Protein AF-A0A0P1ADD7-F1 (afdb_monomer)

Mean predicted aligned error: 5.48 Å

Radius of gyration: 17.66 Å; Cα contacts (8 Å, |Δi|>4): 69; chains: 1; bounding box: 42×32×44 Å

InterPro domains:
  IPR036397 Ribonuclease H superfamily [G3DSA:3.30.420.10] (1-64)

pLDDT: mean 88.96, std 5.06, range [64.81, 95.94]

Sequence (103 aa):
MNVLDLGLFRSIQSLQHQIPIYTIDGLVSATKQAFWSIDPDILNNIFLTWQDCIIEVMKGNGDNNYKIPLMGKASMQKKVQLPVTLICPHEVIEQAKAFISTQ

Secondary structure (DSSP, 8-state):
--HIIIIIHHHHHHHHTTS---SHHHHHHHHHHHHHT--HHHHHHHHHHHHHHHHHHHHTTT----PPP---HHHHHHTT---SSPPPPHHHHHHHHHHHHT-

Foldseek 3Di:
DDLCVQQVVVQLVVQLVVDDDDDPVSSVVSSVVSNVPDDVLSVLVSQAQVQQQVLVCLVVLNDNPDDRDDPVQVVCVVVVNRDSDDDRDPVSVVSNVVSVVVD

Structure (mmCIF, N/CA/C/O backbone):
data_AF-A0A0P1ADD7-F1
#
_entry.id   AF-A0A0P1ADD7-F1
#
loop_
_atom_site.group_PDB
_atom_site.id
_atom_site.type_symbol
_atom_site.label_atom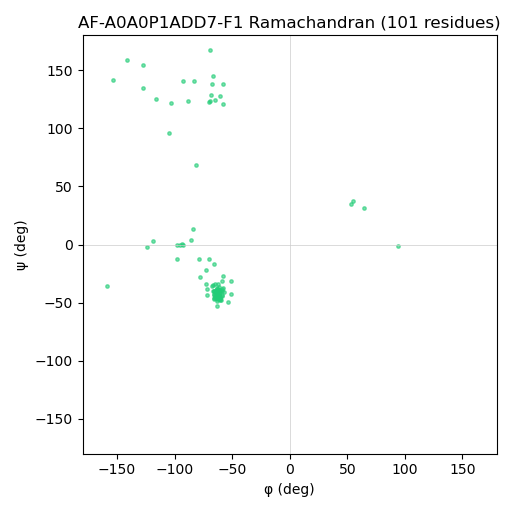_id
_atom_site.label_alt_id
_atom_site.label_comp_id
_atom_site.label_asym_id
_atom_site.label_entity_id
_atom_site.label_seq_id
_atom_site.pdbx_PDB_ins_code
_atom_site.Cartn_x
_atom_site.Cartn_y
_atom_site.Cartn_z
_atom_site.occupancy
_atom_site.B_iso_or_equiv
_atom_site.auth_seq_id
_atom_site.auth_comp_id
_atom_site.auth_asym_id
_atom_site.auth_atom_id
_atom_site.pdbx_PDB_model_num
ATOM 1 N N . MET A 1 1 ? -8.516 10.474 1.183 1.00 70.62 1 MET A N 1
ATOM 2 C CA . MET A 1 1 ? -7.437 9.491 0.939 1.00 70.62 1 MET A CA 1
ATOM 3 C C . MET A 1 1 ? -7.761 8.667 -0.305 1.00 70.62 1 MET A C 1
ATOM 5 O O . MET A 1 1 ? -8.849 8.112 -0.366 1.00 70.62 1 MET A O 1
ATOM 9 N N . ASN A 1 2 ? -6.848 8.580 -1.277 1.00 76.94 2 ASN A N 1
ATOM 10 C CA . ASN A 1 2 ? -7.028 7.821 -2.521 1.00 76.94 2 ASN A CA 1
ATOM 11 C C . ASN A 1 2 ? -6.008 6.669 -2.588 1.00 76.94 2 ASN A C 1
ATOM 13 O O . ASN A 1 2 ? -4.806 6.906 -2.473 1.00 76.94 2 ASN A O 1
ATOM 17 N N . VAL A 1 3 ? -6.479 5.430 -2.767 1.00 74.06 3 VAL A N 1
ATOM 18 C CA . VAL A 1 3 ? -5.630 4.226 -2.873 1.00 74.06 3 VAL A CA 1
ATOM 19 C C . VAL A 1 3 ? -4.637 4.311 -4.039 1.00 74.06 3 VAL A C 1
ATOM 21 O O . VAL A 1 3 ? -3.515 3.811 -3.941 1.00 74.06 3 VAL A O 1
ATOM 24 N N . LEU A 1 4 ? -5.025 5.003 -5.115 1.00 78.25 4 LEU A N 1
ATOM 25 C CA . LEU A 1 4 ? -4.201 5.176 -6.308 1.00 78.25 4 LEU A CA 1
ATOM 26 C C . LEU A 1 4 ? -2.950 6.015 -6.003 1.00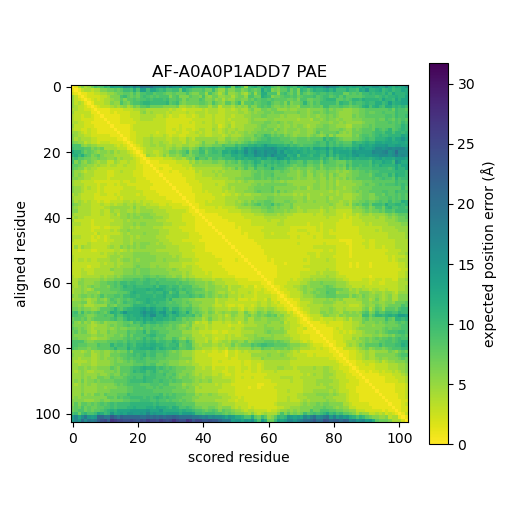 78.25 4 LEU A C 1
ATOM 28 O O . LEU A 1 4 ? -1.843 5.638 -6.386 1.00 78.25 4 LEU A O 1
ATOM 32 N N . ASP A 1 5 ? -3.118 7.088 -5.226 1.00 79.00 5 ASP A N 1
ATOM 33 C CA . ASP A 1 5 ? -2.035 7.996 -4.821 1.00 79.00 5 ASP A CA 1
ATOM 34 C C . ASP A 1 5 ? -1.170 7.419 -3.687 1.00 79.00 5 ASP A C 1
ATOM 36 O O . ASP A 1 5 ? 0.017 7.743 -3.560 1.00 79.00 5 ASP A O 1
ATOM 40 N N . LEU A 1 6 ? -1.761 6.555 -2.850 1.00 77.62 6 LEU A N 1
ATOM 41 C CA . LEU A 1 6 ? -1.105 5.987 -1.671 1.00 77.62 6 LEU A CA 1
ATOM 42 C C . LEU A 1 6 ? 0.059 5.060 -2.040 1.00 77.62 6 LEU A C 1
ATOM 44 O O . LEU A 1 6 ? 1.066 5.029 -1.335 1.00 77.62 6 LEU A O 1
ATOM 48 N N . GLY A 1 7 ? -0.058 4.324 -3.144 1.00 80.06 7 GLY A N 1
ATOM 49 C CA . GLY A 1 7 ? 0.975 3.363 -3.519 1.00 80.06 7 GLY A CA 1
ATOM 50 C C . GLY A 1 7 ? 0.990 2.964 -4.982 1.00 80.06 7 GLY A C 1
ATOM 51 O O . GLY A 1 7 ? 2.075 2.811 -5.530 1.00 80.06 7 GLY A O 1
ATOM 52 N N . LEU A 1 8 ? -0.166 2.853 -5.645 1.00 83.94 8 LEU A N 1
ATOM 53 C CA . LEU A 1 8 ? -0.210 2.303 -7.002 1.00 83.94 8 LEU A CA 1
ATOM 54 C C . LEU A 1 8 ? 0.567 3.168 -8.000 1.00 83.94 8 LEU A C 1
ATOM 56 O O . LEU A 1 8 ? 1.468 2.672 -8.673 1.00 83.94 8 LEU A O 1
ATOM 60 N N . PHE A 1 9 ? 0.279 4.470 -8.061 1.00 86.31 9 PHE A N 1
ATOM 61 C CA . PHE A 1 9 ? 0.990 5.373 -8.969 1.00 86.31 9 PHE A CA 1
ATOM 62 C C . PHE A 1 9 ? 2.467 5.502 -8.615 1.00 86.31 9 PHE A C 1
ATOM 64 O O . PHE A 1 9 ? 3.302 5.563 -9.512 1.00 86.31 9 PHE A O 1
ATOM 71 N N . ARG A 1 10 ? 2.812 5.445 -7.324 1.00 87.31 10 ARG A N 1
ATOM 72 C CA . ARG A 1 10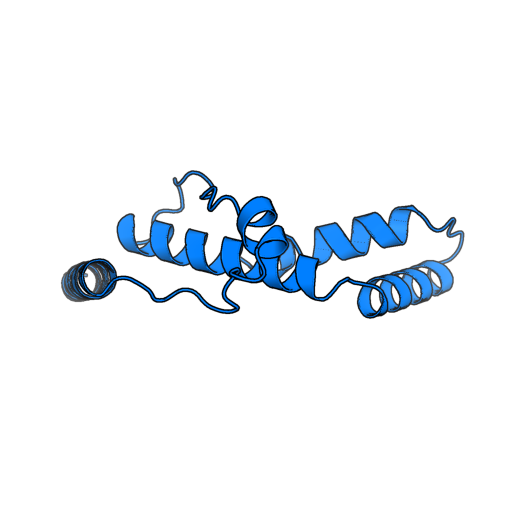 ? 4.211 5.447 -6.876 1.00 87.31 10 ARG A CA 1
ATOM 73 C C . ARG A 1 10 ? 4.960 4.204 -7.359 1.00 87.31 10 ARG A C 1
ATOM 75 O O . ARG A 1 10 ? 6.091 4.331 -7.821 1.00 87.31 10 ARG A O 1
ATOM 82 N N . SER A 1 11 ? 4.335 3.028 -7.302 1.00 86.75 11 SER A N 1
ATOM 83 C CA . SER A 1 11 ? 4.907 1.778 -7.813 1.00 86.75 11 SER A CA 1
ATOM 84 C C . SER A 1 11 ? 5.078 1.806 -9.332 1.00 86.75 11 SER A C 1
ATOM 86 O O . SER A 1 11 ? 6.159 1.486 -9.821 1.00 86.75 11 SER A O 1
ATOM 88 N N . ILE A 1 12 ? 4.061 2.262 -10.074 1.00 88.25 12 ILE A N 1
ATOM 89 C CA . ILE A 1 12 ? 4.135 2.408 -11.540 1.00 88.25 12 ILE A CA 1
ATOM 90 C C . ILE A 1 12 ? 5.245 3.386 -11.923 1.00 88.25 12 ILE A C 1
ATOM 92 O O . ILE A 1 12 ? 6.078 3.078 -12.772 1.00 88.25 12 ILE A O 1
ATOM 96 N N . GLN A 1 13 ? 5.287 4.549 -11.276 1.00 88.50 13 GLN A N 1
ATOM 97 C CA . GLN A 1 13 ? 6.279 5.579 -11.552 1.00 88.50 13 GLN A CA 1
ATOM 98 C C . GLN A 1 13 ? 7.697 5.094 -11.211 1.00 88.50 13 GLN A C 1
ATOM 100 O O . GLN A 1 13 ? 8.628 5.328 -11.977 1.00 88.50 13 GLN A O 1
ATOM 105 N N . SER A 1 14 ? 7.875 4.364 -10.106 1.00 88.88 14 SER A N 1
ATOM 106 C CA . SER A 1 14 ? 9.172 3.784 -9.738 1.00 88.88 14 SER A CA 1
ATOM 107 C C . SER A 1 14 ? 9.693 2.792 -10.782 1.00 88.88 14 SER A C 1
ATOM 109 O O . SER A 1 14 ? 10.890 2.804 -11.064 1.00 88.88 14 SER A O 1
ATOM 111 N N . LEU A 1 15 ? 8.816 1.976 -11.376 1.00 86.50 15 LEU A N 1
ATOM 112 C CA . LEU A 1 15 ? 9.164 1.060 -12.467 1.00 86.50 15 LEU A CA 1
ATOM 113 C C . LEU A 1 15 ? 9.435 1.816 -13.774 1.00 86.50 15 LEU A C 1
ATOM 115 O O . LEU A 1 15 ? 10.427 1.556 -14.449 1.00 86.50 15 LEU A O 1
ATOM 119 N N . GLN A 1 16 ? 8.599 2.800 -14.105 1.00 87.44 16 GLN A N 1
ATOM 120 C CA . GLN A 1 16 ? 8.768 3.630 -15.296 1.00 87.44 16 GLN A CA 1
ATOM 121 C C . GLN A 1 16 ? 10.086 4.426 -15.271 1.00 87.44 16 GLN A C 1
ATOM 123 O O . GLN A 1 16 ? 10.723 4.553 -16.314 1.00 87.44 16 GLN A O 1
ATOM 128 N N . HIS A 1 17 ? 10.540 4.910 -14.109 1.00 87.06 17 HIS A N 1
ATOM 129 C CA . HIS A 1 17 ? 11.821 5.622 -13.971 1.00 87.06 17 HIS A CA 1
ATOM 130 C C . HIS A 1 17 ? 13.061 4.759 -14.248 1.00 87.06 17 HIS A C 1
ATOM 132 O O . HIS A 1 17 ? 14.140 5.310 -14.459 1.00 87.06 17 HIS A O 1
ATOM 138 N N . GLN A 1 18 ? 12.933 3.430 -14.251 1.00 86.94 18 GLN A N 1
ATOM 139 C CA . GLN A 1 18 ? 14.039 2.524 -14.578 1.00 86.94 18 GLN A CA 1
ATOM 140 C C . GLN A 1 18 ? 14.270 2.412 -16.093 1.00 86.94 18 GLN A C 1
ATOM 142 O O . GLN A 1 18 ? 15.297 1.889 -16.520 1.00 86.94 18 GLN A O 1
ATOM 147 N N . ILE A 1 19 ? 13.331 2.905 -16.907 1.00 84.06 19 ILE A N 1
ATOM 148 C CA . ILE A 1 19 ? 13.380 2.831 -18.366 1.00 84.06 19 ILE A CA 1
ATOM 149 C C . ILE A 1 19 ? 13.790 4.210 -18.911 1.00 84.06 19 ILE A C 1
ATOM 151 O O . ILE A 1 19 ? 13.092 5.195 -18.655 1.00 84.06 19 ILE A O 1
ATOM 155 N N . PRO A 1 20 ? 14.893 4.321 -19.675 1.00 82.38 20 PRO A N 1
ATOM 156 C CA . PRO A 1 20 ? 15.262 5.576 -20.318 1.00 82.38 20 PRO A CA 1
ATOM 157 C C . PRO A 1 20 ? 14.260 5.906 -21.431 1.00 82.38 20 PRO A C 1
ATOM 159 O O . PRO A 1 20 ? 14.032 5.109 -22.341 1.00 82.38 20 PRO A O 1
ATOM 162 N N . ILE A 1 21 ? 13.644 7.085 -21.347 1.00 88.69 21 ILE A N 1
ATOM 163 C CA . ILE A 1 21 ? 12.562 7.523 -22.235 1.00 88.69 21 ILE A CA 1
ATOM 164 C C . ILE A 1 21 ? 12.910 8.892 -22.814 1.00 88.69 21 ILE A C 1
ATOM 166 O O . ILE A 1 21 ? 13.301 9.798 -22.082 1.00 88.69 21 ILE A O 1
ATOM 170 N N . TYR A 1 22 ? 12.715 9.048 -24.124 1.00 89.62 22 TYR A N 1
ATOM 171 C CA . TYR A 1 22 ? 13.069 10.266 -24.866 1.00 89.62 22 TYR A CA 1
ATOM 172 C C . TYR A 1 22 ? 11.886 10.881 -25.631 1.00 89.62 22 TYR A C 1
ATOM 174 O O . TYR A 1 22 ? 12.035 11.927 -26.258 1.00 89.62 22 TYR A O 1
ATOM 182 N N . THR A 1 23 ? 10.709 10.246 -25.591 1.00 93.81 23 THR A N 1
ATOM 183 C CA . THR A 1 23 ? 9.495 10.690 -26.293 1.00 93.81 23 THR A CA 1
ATOM 184 C C . THR A 1 23 ? 8.246 10.465 -25.443 1.00 93.81 23 THR A C 1
ATOM 186 O O . THR A 1 23 ? 8.234 9.625 -24.541 1.00 93.81 23 THR A O 1
ATOM 189 N N . ILE A 1 24 ? 7.170 11.195 -25.755 1.00 90.31 24 ILE A N 1
ATOM 190 C CA . ILE A 1 24 ? 5.868 11.036 -25.089 1.00 90.31 24 ILE A CA 1
ATOM 191 C C . ILE A 1 24 ? 5.309 9.624 -25.322 1.00 90.31 24 ILE A C 1
ATOM 193 O O . ILE A 1 24 ? 4.868 8.978 -24.375 1.00 90.31 24 ILE A O 1
ATOM 197 N N . ASP A 1 25 ? 5.397 9.098 -26.545 1.00 92.44 25 ASP A N 1
ATOM 198 C CA . ASP A 1 25 ? 4.943 7.732 -26.843 1.00 92.44 25 ASP A CA 1
ATOM 199 C C . ASP A 1 25 ? 5.748 6.677 -26.073 1.00 92.44 25 ASP A C 1
ATOM 201 O O . ASP A 1 25 ? 5.186 5.708 -25.554 1.00 92.44 25 ASP A O 1
ATOM 205 N N . GLY A 1 26 ? 7.058 6.902 -25.923 1.00 89.75 26 GLY A N 1
ATOM 206 C CA . GLY A 1 26 ? 7.922 6.074 -25.087 1.00 89.75 26 GLY A CA 1
ATOM 207 C C . GLY A 1 26 ? 7.486 6.086 -23.621 1.00 89.75 26 GLY A C 1
ATOM 208 O O . GLY A 1 26 ? 7.450 5.031 -22.989 1.00 89.75 26 GLY A O 1
ATOM 209 N N . LEU A 1 27 ? 7.072 7.246 -23.100 1.00 91.00 27 LEU A N 1
ATOM 210 C CA . LEU A 1 27 ? 6.564 7.379 -21.732 1.00 91.00 27 LEU A CA 1
ATOM 211 C C . LEU A 1 27 ? 5.264 6.598 -21.536 1.00 91.00 27 LEU A C 1
ATOM 213 O O . LEU A 1 27 ? 5.127 5.859 -20.558 1.00 91.00 27 LEU A O 1
ATOM 217 N N . VAL A 1 28 ? 4.323 6.718 -22.476 1.00 92.12 28 VAL A N 1
ATOM 218 C CA . VAL A 1 28 ? 3.051 5.982 -22.437 1.00 92.12 28 VAL A CA 1
ATOM 219 C C . VAL A 1 28 ? 3.299 4.473 -22.488 1.00 92.12 28 VAL A C 1
ATOM 221 O O . VAL A 1 28 ? 2.704 3.726 -21.709 1.00 92.12 28 VAL A O 1
ATOM 224 N N . SER A 1 29 ? 4.199 4.016 -23.362 1.00 91.19 29 SER A N 1
ATOM 225 C CA . SER A 1 29 ? 4.561 2.599 -23.470 1.00 91.19 29 SER A CA 1
ATOM 226 C C . SER A 1 29 ? 5.213 2.072 -22.190 1.00 91.19 29 SER A C 1
ATOM 228 O O . SER A 1 29 ? 4.798 1.033 -21.676 1.00 91.19 29 SER A O 1
ATOM 230 N N . ALA A 1 30 ? 6.183 2.802 -21.633 1.00 90.00 30 ALA A N 1
ATOM 231 C CA . ALA A 1 30 ? 6.859 2.432 -20.390 1.00 90.00 30 ALA A CA 1
ATOM 232 C C . ALA A 1 30 ? 5.889 2.381 -19.201 1.00 90.00 30 ALA A C 1
ATOM 234 O O . ALA A 1 30 ? 5.942 1.455 -18.398 1.00 90.00 30 ALA A O 1
ATOM 235 N N . THR A 1 31 ? 4.948 3.325 -19.128 1.00 90.38 31 THR A N 1
ATOM 236 C CA . THR A 1 31 ? 3.910 3.353 -18.086 1.00 90.38 31 THR A CA 1
ATOM 237 C C . THR A 1 31 ? 2.979 2.144 -18.188 1.00 90.38 31 THR A C 1
ATOM 239 O O . THR A 1 31 ? 2.687 1.500 -17.182 1.00 90.38 31 THR A O 1
ATOM 242 N N . LYS A 1 32 ? 2.535 1.789 -19.402 1.00 91.31 32 LYS A N 1
ATOM 243 C CA . LYS A 1 32 ? 1.718 0.585 -19.631 1.00 91.31 32 LYS A CA 1
ATOM 244 C C . LYS A 1 32 ? 2.478 -0.688 -19.272 1.00 91.31 32 LYS A C 1
ATOM 246 O O . LYS A 1 32 ? 1.908 -1.574 -18.648 1.00 91.31 32 LYS A O 1
ATOM 251 N N . GLN A 1 33 ? 3.752 -0.778 -19.647 1.00 91.12 33 GLN A N 1
ATOM 252 C CA . GLN A 1 33 ? 4.587 -1.924 -19.299 1.00 91.12 33 GLN A CA 1
ATOM 253 C C . GLN A 1 33 ? 4.762 -2.042 -17.781 1.00 91.12 33 GLN A C 1
ATOM 255 O O . GLN A 1 33 ? 4.554 -3.125 -17.247 1.00 91.12 33 GLN A O 1
ATOM 260 N N . ALA A 1 34 ? 5.060 -0.932 -17.100 1.00 89.88 34 ALA A N 1
ATOM 261 C CA . ALA A 1 34 ? 5.147 -0.862 -15.645 1.00 89.88 34 ALA A CA 1
ATOM 262 C C . ALA A 1 34 ? 3.844 -1.302 -14.966 1.00 89.88 34 ALA A C 1
ATOM 264 O O . ALA A 1 34 ? 3.884 -2.022 -13.978 1.00 89.88 34 ALA A O 1
ATOM 265 N N . PHE A 1 35 ? 2.685 -0.912 -15.505 1.00 89.12 35 PHE A N 1
ATOM 266 C CA . PHE A 1 35 ? 1.391 -1.361 -14.991 1.00 89.12 35 PHE A CA 1
ATOM 267 C C . PHE A 1 35 ? 1.237 -2.888 -15.061 1.00 89.12 35 PHE A C 1
ATOM 269 O O . PHE A 1 35 ? 0.851 -3.509 -14.075 1.00 89.12 35 PHE A O 1
ATOM 276 N N . TRP A 1 36 ? 1.574 -3.499 -16.200 1.00 89.88 36 TRP A N 1
ATOM 277 C CA . TRP A 1 36 ? 1.479 -4.952 -16.380 1.00 89.88 36 TRP A CA 1
ATOM 278 C C . TRP A 1 36 ? 2.549 -5.745 -15.626 1.00 89.88 36 TRP A C 1
ATOM 280 O O . TRP A 1 36 ? 2.348 -6.929 -15.371 1.00 89.88 36 TRP A O 1
ATOM 290 N N . SER A 1 37 ? 3.676 -5.119 -15.280 1.00 89.06 37 SER A N 1
ATOM 291 C CA . SER A 1 37 ? 4.766 -5.761 -14.544 1.00 89.06 37 SER A CA 1
ATOM 292 C C . SER A 1 37 ? 4.677 -5.596 -13.027 1.00 89.06 37 SER A C 1
ATOM 294 O O . SER A 1 37 ? 5.546 -6.110 -12.3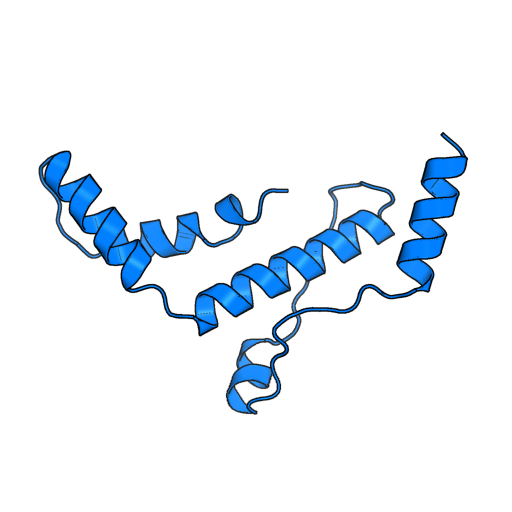22 1.00 89.06 37 SER A O 1
ATOM 296 N N . ILE A 1 38 ? 3.654 -4.904 -12.505 1.00 88.75 38 ILE A N 1
ATOM 297 C CA . ILE A 1 38 ? 3.441 -4.822 -11.058 1.00 88.75 38 ILE A CA 1
ATOM 298 C C . ILE A 1 38 ? 3.214 -6.221 -10.491 1.00 88.75 38 ILE A C 1
ATOM 300 O O . ILE A 1 38 ? 2.325 -6.956 -10.917 1.00 88.75 38 ILE A O 1
ATOM 304 N N . ASP A 1 39 ? 3.989 -6.532 -9.459 1.00 89.25 39 ASP A N 1
ATOM 305 C CA . ASP A 1 39 ? 3.812 -7.727 -8.655 1.00 89.25 39 ASP A CA 1
ATOM 306 C C . ASP A 1 39 ? 2.460 -7.676 -7.903 1.00 89.25 39 ASP A C 1
ATOM 308 O O . ASP A 1 39 ? 2.211 -6.720 -7.149 1.00 89.25 39 ASP A O 1
ATOM 312 N N . PRO A 1 40 ? 1.581 -8.685 -8.060 1.00 88.56 40 PRO A N 1
ATOM 313 C CA . PRO A 1 40 ? 0.346 -8.802 -7.288 1.00 88.56 40 PRO A CA 1
ATOM 314 C C . PRO A 1 40 ? 0.549 -8.696 -5.769 1.00 88.56 40 PRO A C 1
ATOM 316 O O . PRO A 1 40 ? -0.317 -8.162 -5.073 1.00 88.56 40 PRO A O 1
ATOM 319 N N . ASP A 1 41 ? 1.698 -9.133 -5.246 1.00 88.69 41 ASP A N 1
ATOM 320 C CA . ASP A 1 41 ? 2.035 -9.015 -3.827 1.00 88.69 41 ASP A CA 1
ATOM 321 C C . ASP A 1 41 ? 2.248 -7.558 -3.391 1.00 88.69 41 ASP A C 1
ATOM 323 O O . ASP A 1 41 ? 1.861 -7.167 -2.284 1.00 88.69 41 ASP A O 1
ATOM 327 N N . ILE A 1 42 ? 2.822 -6.720 -4.262 1.00 87.38 42 ILE A N 1
ATOM 328 C CA . ILE A 1 42 ? 2.932 -5.272 -4.029 1.00 87.38 42 ILE A CA 1
ATOM 329 C C . ILE A 1 42 ? 1.536 -4.653 -4.018 1.00 87.38 42 ILE A C 1
ATOM 331 O O . ILE A 1 42 ? 1.223 -3.848 -3.137 1.00 87.38 42 ILE A O 1
ATOM 335 N N . LEU A 1 43 ? 0.681 -5.055 -4.959 1.00 88.81 43 LEU A N 1
ATOM 336 C CA . LEU A 1 43 ? -0.683 -4.551 -5.047 1.00 88.81 43 LEU A CA 1
ATOM 337 C C . LEU A 1 43 ? -1.489 -4.894 -3.787 1.00 88.81 43 LEU A C 1
ATOM 339 O O . LEU A 1 43 ? -2.106 -4.006 -3.197 1.00 88.81 43 LEU A O 1
ATOM 343 N N . ASN A 1 44 ? -1.415 -6.144 -3.320 1.00 91.75 44 ASN A N 1
ATOM 344 C CA . ASN A 1 44 ? -2.070 -6.568 -2.084 1.00 91.75 44 ASN A CA 1
ATOM 345 C C . ASN A 1 44 ? -1.581 -5.744 -0.879 1.00 91.75 44 ASN A C 1
ATOM 347 O O . ASN A 1 44 ? -2.379 -5.228 -0.099 1.00 91.75 44 ASN A O 1
ATOM 351 N N . ASN A 1 45 ? -0.270 -5.515 -0.770 1.00 90.50 45 ASN A N 1
ATOM 352 C CA . ASN A 1 45 ? 0.296 -4.678 0.287 1.00 90.50 45 ASN A CA 1
ATOM 353 C C . ASN A 1 45 ? -0.245 -3.238 0.280 1.00 90.50 45 ASN A C 1
ATOM 355 O O . ASN A 1 45 ? -0.503 -2.673 1.351 1.00 90.50 45 ASN A O 1
ATOM 359 N N . ILE A 1 46 ? -0.424 -2.641 -0.902 1.00 89.75 46 ILE A N 1
ATOM 360 C CA . ILE A 1 46 ? -0.999 -1.297 -1.056 1.00 89.75 46 ILE A CA 1
ATOM 361 C C . ILE A 1 46 ? -2.462 -1.295 -0.605 1.00 89.75 46 ILE A C 1
ATOM 363 O O . ILE A 1 46 ? -2.845 -0.439 0.195 1.00 89.75 46 ILE A O 1
ATOM 367 N N . PHE A 1 47 ? -3.259 -2.272 -1.049 1.00 90.38 47 PHE A N 1
ATOM 368 C CA . PHE A 1 47 ? -4.671 -2.380 -0.673 1.00 90.38 47 PHE A CA 1
ATOM 369 C C . PHE A 1 47 ? -4.870 -2.584 0.828 1.00 90.38 47 PHE A C 1
ATOM 371 O O . PHE A 1 47 ? -5.692 -1.889 1.422 1.00 90.38 47 PHE A O 1
ATOM 378 N N . LEU A 1 48 ? -4.088 -3.457 1.464 1.00 92.38 48 LEU A N 1
ATOM 379 C CA . LEU A 1 48 ? -4.161 -3.658 2.913 1.00 92.38 48 LEU A CA 1
ATOM 380 C C . LEU A 1 48 ? -3.780 -2.390 3.681 1.00 92.38 48 LEU A C 1
ATOM 382 O O . LEU A 1 48 ? -4.450 -2.034 4.640 1.00 92.38 48 LEU A O 1
ATOM 386 N N . THR A 1 49 ? -2.746 -1.667 3.232 1.00 91.31 49 THR A N 1
ATOM 387 C CA . THR A 1 49 ? -2.385 -0.368 3.832 1.00 91.31 49 THR A CA 1
ATOM 388 C C . THR A 1 49 ? -3.521 0.639 3.707 1.00 91.31 49 THR A C 1
ATOM 390 O O . THR A 1 49 ? -3.791 1.389 4.637 1.00 91.31 49 THR A O 1
ATOM 393 N N . TRP A 1 50 ? -4.198 0.668 2.561 1.00 90.69 50 TRP A N 1
ATOM 394 C CA . TRP A 1 50 ? -5.342 1.546 2.370 1.00 90.69 50 TRP A CA 1
ATOM 395 C C . TRP A 1 50 ? -6.511 1.172 3.291 1.00 90.69 50 TRP A C 1
ATOM 397 O O . TRP A 1 50 ? -7.079 2.058 3.924 1.00 90.69 50 TRP A O 1
ATOM 407 N N . GLN A 1 51 ? -6.832 -0.117 3.420 1.00 92.06 51 GLN A N 1
ATOM 408 C CA . GLN A 1 51 ? -7.879 -0.592 4.331 1.00 92.06 51 GLN A CA 1
ATOM 409 C C . GLN A 1 51 ? -7.553 -0.258 5.793 1.00 92.06 51 GLN A C 1
ATOM 411 O O . GLN A 1 51 ? -8.413 0.272 6.493 1.00 92.06 51 GLN A O 1
ATOM 416 N N . ASP A 1 52 ? -6.306 -0.479 6.219 1.00 92.38 52 ASP A N 1
ATOM 417 C CA . ASP A 1 52 ? -5.792 -0.076 7.534 1.00 92.38 52 ASP A CA 1
ATOM 418 C C . ASP A 1 52 ? -6.029 1.423 7.783 1.00 92.38 52 ASP A C 1
ATOM 420 O O . ASP A 1 52 ? -6.584 1.821 8.806 1.00 92.38 52 ASP A O 1
ATOM 424 N N . CYS A 1 53 ? -5.664 2.274 6.822 1.00 91.38 53 CYS A N 1
ATOM 425 C CA . CYS A 1 53 ? -5.871 3.713 6.935 1.00 91.38 53 CYS A CA 1
ATOM 426 C C . CYS A 1 53 ? -7.360 4.101 6.997 1.00 91.38 53 CYS A C 1
ATOM 428 O O . CYS A 1 53 ? -7.711 4.991 7.764 1.00 91.38 53 CYS A O 1
ATOM 430 N N . ILE A 1 54 ? -8.248 3.457 6.225 1.00 91.31 54 ILE A N 1
ATOM 431 C CA . ILE A 1 54 ? -9.701 3.704 6.314 1.00 91.31 54 ILE A CA 1
ATOM 432 C C . ILE A 1 54 ? -10.223 3.352 7.713 1.00 91.31 54 ILE A C 1
ATOM 434 O O . ILE A 1 54 ? -11.041 4.090 8.260 1.00 91.31 54 ILE A O 1
ATOM 438 N N . ILE A 1 55 ? -9.729 2.268 8.318 1.00 93.12 55 ILE A N 1
ATOM 439 C CA . ILE A 1 55 ? -10.073 1.895 9.695 1.00 93.12 55 ILE A CA 1
ATOM 440 C C . ILE A 1 55 ? -9.632 2.981 10.686 1.00 93.12 55 ILE A C 1
ATOM 442 O O . ILE A 1 55 ? -10.414 3.347 11.562 1.00 93.12 55 ILE A O 1
ATOM 446 N N . GLU A 1 56 ? -8.433 3.545 10.533 1.00 93.31 56 GLU A N 1
ATOM 447 C CA . GLU A 1 56 ? -7.973 4.653 11.384 1.00 93.31 56 GLU A CA 1
ATOM 448 C C . GLU A 1 56 ? -8.796 5.935 11.197 1.00 93.31 56 GLU A C 1
ATOM 450 O O . GLU A 1 56 ? -9.152 6.574 12.184 1.00 93.31 56 GLU A O 1
ATOM 455 N N . VAL A 1 57 ? -9.185 6.272 9.962 1.00 92.69 57 VAL A N 1
ATOM 456 C CA . VAL A 1 57 ? -10.095 7.401 9.693 1.00 92.69 57 VAL A CA 1
ATOM 457 C C . VAL A 1 57 ? -11.427 7.210 10.417 1.00 92.69 57 VAL A C 1
ATOM 459 O O . VAL A 1 57 ? -11.939 8.147 11.026 1.00 92.69 57 VAL A O 1
ATOM 462 N N . MET A 1 58 ? -11.992 5.998 10.389 1.00 92.88 58 MET A N 1
ATOM 463 C CA . MET A 1 58 ? -13.244 5.705 11.094 1.00 92.88 58 MET A CA 1
ATOM 464 C C . MET A 1 58 ? -13.093 5.840 12.613 1.00 92.88 58 MET A C 1
ATOM 466 O O . MET A 1 58 ? -13.964 6.423 13.252 1.00 92.88 58 MET A O 1
ATOM 470 N N . LYS A 1 59 ? -11.973 5.383 13.189 1.00 92.38 59 LYS A N 1
ATOM 471 C CA . LYS A 1 59 ? -11.662 5.591 14.618 1.00 92.38 59 LYS A CA 1
ATOM 472 C C . LYS A 1 59 ? -11.515 7.072 14.976 1.00 92.38 59 LYS A C 1
ATOM 474 O O . LYS A 1 59 ? -11.872 7.475 16.079 1.00 92.38 59 LYS A O 1
ATOM 479 N N . GLY A 1 60 ? -10.990 7.871 14.049 1.00 92.00 60 GLY A N 1
ATOM 480 C CA . GLY A 1 60 ? -10.829 9.318 14.171 1.00 92.00 60 GLY A CA 1
ATOM 481 C C . GLY A 1 60 ? -12.071 10.129 13.799 1.00 92.00 60 GLY A C 1
ATOM 482 O O . GLY A 1 60 ? -11.946 11.333 13.599 1.00 92.00 60 GLY A O 1
ATOM 483 N N . ASN A 1 61 ? -13.252 9.509 13.660 1.00 91.19 61 ASN A N 1
ATOM 484 C CA . ASN A 1 61 ? -14.494 10.184 13.260 1.00 91.19 61 ASN A CA 1
A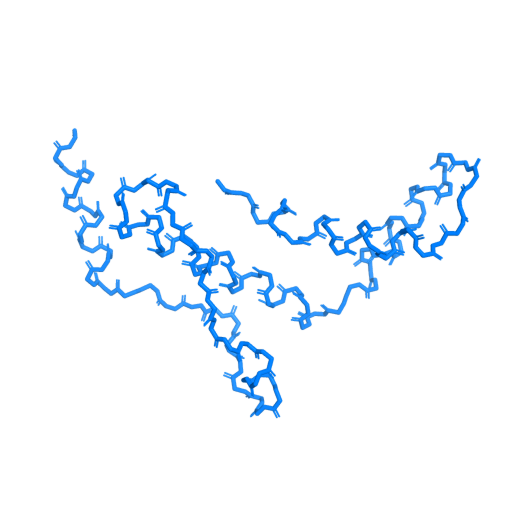TOM 485 C C . ASN A 1 61 ? -14.365 10.995 11.950 1.00 91.19 61 ASN A C 1
ATOM 487 O O . ASN A 1 61 ? -14.967 12.057 11.796 1.00 91.19 61 ASN A O 1
ATOM 491 N N . GLY A 1 62 ? -13.565 10.506 10.999 1.00 88.88 62 GLY A N 1
ATOM 492 C CA . GLY A 1 62 ? -13.308 11.181 9.726 1.00 88.88 62 GLY A CA 1
ATOM 493 C C . GLY A 1 62 ? -12.061 12.072 9.704 1.00 88.88 62 GLY A C 1
ATOM 494 O O . GLY A 1 62 ? -11.757 12.637 8.653 1.00 88.88 62 GLY A O 1
ATOM 495 N N . ASP A 1 63 ? -11.327 12.197 10.815 1.00 89.81 63 ASP A N 1
ATOM 496 C CA . ASP A 1 63 ? -10.048 12.912 10.839 1.00 89.81 63 ASP A CA 1
ATOM 497 C C . ASP A 1 63 ? -8.984 12.175 10.001 1.00 89.81 63 ASP A C 1
ATOM 499 O O . ASP A 1 63 ? -8.920 10.945 9.945 1.00 89.81 63 ASP A O 1
ATOM 503 N N . ASN A 1 64 ? -8.122 12.952 9.348 1.00 88.44 64 ASN A N 1
ATOM 504 C CA . ASN A 1 64 ? -6.974 12.459 8.597 1.00 88.44 64 ASN A CA 1
ATOM 505 C C . ASN A 1 64 ? -5.673 12.462 9.418 1.00 88.44 64 ASN A C 1
ATOM 507 O O . ASN A 1 64 ? -4.624 12.069 8.906 1.00 88.44 64 ASN A O 1
ATOM 511 N N . ASN A 1 65 ? -5.715 12.909 10.675 1.00 89.88 65 ASN A N 1
ATOM 512 C CA . ASN A 1 65 ? -4.561 12.940 11.564 1.00 89.88 65 ASN A CA 1
ATOM 513 C C . ASN A 1 65 ? -4.288 11.571 12.211 1.00 89.88 65 ASN A C 1
ATOM 515 O O . ASN A 1 65 ? -4.438 11.377 13.417 1.00 89.88 65 ASN A O 1
ATOM 519 N N . TYR A 1 66 ? -3.862 10.612 11.395 1.00 87.25 66 TYR A N 1
ATOM 520 C CA . TYR A 1 66 ? -3.434 9.289 11.839 1.00 87.25 66 TYR A CA 1
ATOM 521 C C . TYR A 1 66 ? -2.050 8.954 11.281 1.00 87.25 66 TYR A C 1
ATOM 523 O O . TYR A 1 66 ? -1.613 9.451 10.241 1.00 87.25 66 TYR A O 1
ATO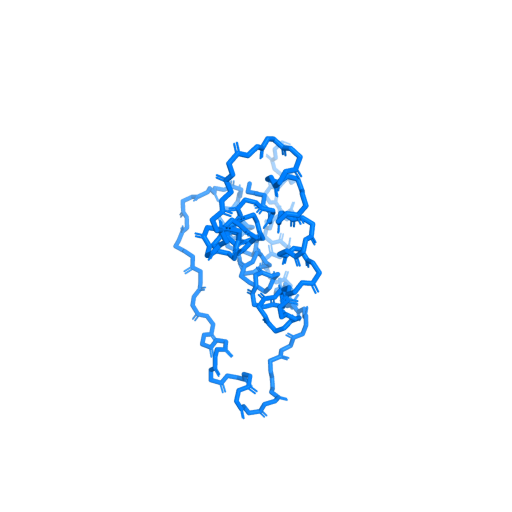M 531 N N . LYS A 1 67 ? -1.331 8.077 11.984 1.00 85.50 67 LYS A N 1
ATOM 532 C CA . LYS A 1 67 ? -0.095 7.488 11.457 1.00 85.50 67 LYS A CA 1
ATOM 533 C C . LYS A 1 67 ? -0.462 6.312 10.562 1.00 85.50 67 LYS A C 1
ATOM 535 O O . LYS A 1 67 ? -1.349 5.542 10.911 1.00 85.50 67 LYS A O 1
ATOM 540 N N . ILE A 1 68 ? 0.244 6.148 9.444 1.00 85.31 68 ILE A N 1
ATOM 541 C CA . ILE A 1 68 ? 0.056 4.984 8.566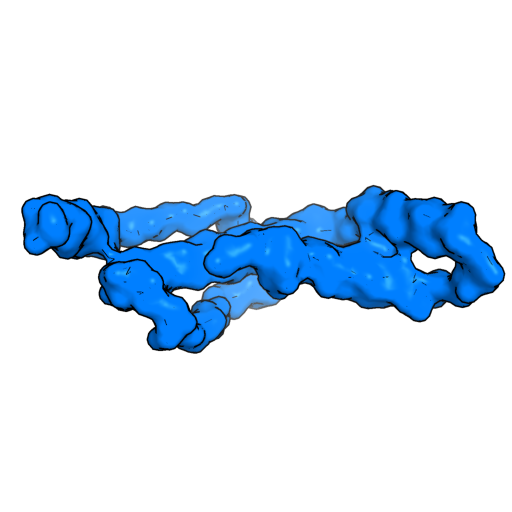 1.00 85.31 68 ILE A CA 1
ATOM 542 C C . ILE A 1 68 ? 0.318 3.701 9.380 1.00 85.31 68 ILE A C 1
ATOM 544 O O . ILE A 1 68 ? 1.429 3.551 9.904 1.00 85.31 68 ILE A O 1
ATOM 548 N N . PRO A 1 69 ? -0.655 2.776 9.493 1.00 84.88 69 PRO A N 1
ATOM 549 C CA . PRO A 1 69 ? -0.485 1.569 10.296 1.00 84.88 69 PRO A CA 1
ATOM 550 C C . PRO A 1 69 ? 0.563 0.607 9.719 1.00 84.88 69 PRO A C 1
ATOM 552 O O . PRO A 1 69 ? 0.626 0.346 8.513 1.00 84.88 69 PRO A O 1
ATOM 555 N N . LEU A 1 70 ? 1.391 0.042 10.603 1.00 84.38 70 LEU A N 1
ATOM 556 C CA . LEU A 1 70 ? 2.414 -0.950 10.264 1.00 84.38 70 LEU A CA 1
ATOM 557 C C . LEU A 1 70 ? 1.962 -2.349 10.704 1.00 84.38 70 LEU A C 1
ATOM 559 O O . LEU A 1 70 ? 2.183 -2.748 11.841 1.00 84.38 70 LEU A O 1
ATOM 563 N N . MET A 1 71 ? 1.383 -3.124 9.784 1.00 83.12 71 MET A N 1
ATOM 564 C CA . MET A 1 71 ? 0.885 -4.487 10.058 1.00 83.12 71 MET A CA 1
ATOM 565 C C . MET A 1 71 ? 1.958 -5.596 9.919 1.00 83.12 71 MET A C 1
ATOM 567 O O . MET A 1 71 ? 1.662 -6.780 10.012 1.00 83.12 71 MET A O 1
ATOM 571 N N . GLY A 1 72 ? 3.227 -5.263 9.647 1.00 86.25 72 GLY A N 1
ATOM 572 C CA . GLY A 1 72 ? 4.274 -6.288 9.475 1.00 86.25 72 GLY A CA 1
ATOM 573 C C . GLY A 1 72 ? 4.060 -7.202 8.255 1.00 86.25 72 GLY A C 1
ATOM 574 O O . GLY A 1 72 ? 4.453 -8.370 8.270 1.00 86.25 72 GLY A O 1
ATOM 575 N N . LYS A 1 73 ? 3.455 -6.660 7.189 1.00 88.56 73 LYS A N 1
ATOM 576 C CA . LYS A 1 73 ? 3.000 -7.391 5.993 1.00 88.56 73 LYS A CA 1
ATOM 577 C C . LYS A 1 73 ? 4.070 -8.295 5.367 1.00 88.56 73 LYS A C 1
ATOM 579 O O . LYS A 1 73 ? 3.798 -9.458 5.090 1.00 88.56 73 LYS A O 1
ATOM 584 N N . ALA A 1 74 ? 5.311 -7.813 5.266 1.00 86.44 74 ALA A N 1
ATOM 585 C CA . ALA A 1 74 ? 6.434 -8.588 4.731 1.00 86.44 74 ALA A CA 1
ATOM 586 C C . ALA A 1 74 ? 6.696 -9.895 5.507 1.00 86.44 74 ALA A C 1
ATOM 588 O O . ALA A 1 74 ? 7.011 -10.927 4.916 1.00 86.44 74 ALA A O 1
ATOM 589 N N . SER A 1 75 ? 6.546 -9.879 6.834 1.00 89.12 75 SER A N 1
ATOM 590 C CA . SER A 1 75 ? 6.698 -11.080 7.662 1.00 89.12 75 SER A CA 1
ATOM 591 C C . SER A 1 75 ? 5.526 -12.048 7.492 1.00 89.12 75 SER A C 1
ATOM 593 O O . SER A 1 75 ? 5.733 -13.259 7.537 1.00 89.12 75 SER A O 1
ATOM 595 N N . MET A 1 76 ? 4.310 -11.539 7.277 1.00 90.44 76 MET A N 1
ATOM 596 C CA . MET A 1 76 ? 3.123 -12.366 7.026 1.00 90.44 76 MET A CA 1
ATOM 597 C C . MET A 1 76 ? 3.149 -13.006 5.634 1.00 90.44 76 MET A C 1
ATOM 599 O O . MET A 1 76 ? 2.804 -14.179 5.506 1.00 90.44 76 MET A O 1
ATOM 603 N N . GLN A 1 77 ? 3.619 -12.285 4.610 1.00 89.88 77 GLN A N 1
ATOM 604 C CA . GLN A 1 77 ? 3.796 -12.825 3.254 1.00 89.88 77 GLN A CA 1
ATOM 605 C C . GLN A 1 77 ? 4.788 -13.982 3.234 1.00 89.88 77 GLN A C 1
ATOM 607 O O . GLN A 1 77 ? 4.483 -15.033 2.682 1.00 89.88 77 GLN A O 1
ATOM 612 N N . LYS A 1 78 ? 5.926 -13.849 3.930 1.00 90.69 78 LYS A N 1
ATOM 613 C CA . LYS A 1 78 ? 6.906 -14.943 4.070 1.00 90.69 78 LYS A CA 1
ATOM 614 C C . LYS A 1 78 ? 6.320 -16.210 4.699 1.00 90.69 78 LYS A C 1
ATOM 616 O O . LYS A 1 78 ? 6.828 -17.297 4.457 1.00 90.69 78 LYS A O 1
ATOM 621 N N . LYS A 1 79 ? 5.276 -16.069 5.518 1.00 92.75 79 LYS A N 1
ATOM 622 C CA . LYS A 1 79 ? 4.554 -17.180 6.153 1.00 92.75 79 LYS A CA 1
ATOM 623 C C . LYS A 1 79 ? 3.328 -17.638 5.355 1.00 92.75 79 LYS A C 1
ATOM 625 O O . LYS A 1 79 ? 2.641 -18.541 5.816 1.00 92.75 79 LYS A O 1
ATOM 630 N N . VAL A 1 80 ? 3.037 -17.020 4.205 1.00 86.56 80 VAL A N 1
ATOM 631 C CA . VAL A 1 80 ? 1.828 -17.256 3.391 1.00 86.56 80 VAL A CA 1
ATOM 632 C C . VAL A 1 80 ? 0.541 -17.061 4.214 1.00 86.56 80 VAL A C 1
ATOM 634 O O . VAL A 1 80 ? -0.435 -17.790 4.092 1.00 86.56 80 VAL A O 1
ATOM 637 N N . GLN A 1 81 ? 0.559 -16.072 5.109 1.00 91.50 81 GLN A N 1
ATOM 638 C CA . GLN A 1 81 ? -0.543 -15.747 6.026 1.00 91.50 81 GLN A CA 1
ATOM 639 C C . GLN A 1 81 ? -1.091 -14.335 5.804 1.00 91.50 81 GLN A C 1
ATOM 641 O O . GLN A 1 81 ? -1.942 -13.881 6.566 1.00 91.50 81 GLN A O 1
ATOM 646 N N . LEU A 1 82 ? -0.581 -13.607 4.804 1.00 92.06 82 LEU A N 1
ATOM 647 C CA . LEU A 1 82 ? -1.069 -12.266 4.510 1.00 92.06 82 LEU A CA 1
ATOM 648 C C . LEU A 1 82 ? -2.492 -12.359 3.925 1.00 92.06 82 LEU A C 1
ATOM 650 O O . LEU A 1 82 ? -2.672 -13.031 2.908 1.00 92.06 82 LEU A O 1
ATOM 654 N N . PRO A 1 83 ? -3.496 -11.702 4.531 1.00 92.56 83 PRO A N 1
ATOM 655 C CA . PRO A 1 83 ? -4.841 -11.681 3.975 1.00 92.56 83 PRO A CA 1
ATOM 656 C C . PRO A 1 83 ? -4.892 -10.851 2.685 1.00 92.56 83 PRO A C 1
ATOM 658 O O . PRO A 1 83 ? -3.978 -10.090 2.379 1.00 92.56 83 PRO A O 1
ATOM 661 N N . VAL A 1 84 ? -5.992 -10.964 1.945 1.00 91.19 84 VAL A N 1
ATOM 662 C CA . VAL A 1 84 ? -6.295 -10.086 0.796 1.00 91.19 84 VAL A CA 1
ATOM 663 C C . VAL A 1 84 ? -7.242 -8.942 1.163 1.00 91.19 84 VAL A C 1
ATOM 665 O O . VAL A 1 84 ? -7.467 -8.020 0.384 1.00 91.19 84 VAL A O 1
ATOM 668 N N . THR A 1 85 ? -7.864 -9.011 2.341 1.00 92.44 85 THR A N 1
ATOM 669 C CA . THR A 1 85 ? -8.805 -8.007 2.843 1.00 92.44 85 THR A CA 1
ATOM 670 C C . THR A 1 85 ? -8.814 -8.018 4.366 1.00 92.44 85 THR A C 1
ATOM 672 O O . THR A 1 85 ? -8.740 -9.079 4.986 1.00 92.44 85 THR A O 1
ATOM 675 N N . LEU A 1 86 ? -8.915 -6.835 4.961 1.00 92.31 86 LEU A N 1
ATOM 676 C CA . LEU A 1 86 ? -9.072 -6.622 6.390 1.00 92.31 86 LEU A CA 1
ATOM 677 C C . LEU A 1 86 ? -10.548 -6.516 6.760 1.00 92.31 86 LEU A C 1
ATOM 679 O O . LEU A 1 86 ? -11.347 -5.897 6.057 1.00 92.31 86 LEU A O 1
ATOM 683 N N . ILE A 1 87 ? -10.891 -7.101 7.902 1.00 92.62 87 ILE A N 1
ATOM 684 C CA . ILE A 1 87 ? -12.211 -6.959 8.507 1.00 92.62 87 ILE A CA 1
ATOM 685 C C . ILE A 1 87 ? -12.169 -5.722 9.399 1.00 92.62 87 ILE A C 1
ATOM 687 O O . ILE A 1 87 ? -11.334 -5.627 10.298 1.00 92.62 87 ILE A O 1
ATOM 691 N N . CYS A 1 88 ? -13.072 -4.773 9.152 1.00 92.38 88 CYS A N 1
ATOM 692 C CA . CYS A 1 88 ? -13.246 -3.640 10.050 1.00 92.38 88 CYS A CA 1
ATOM 693 C C . CYS A 1 88 ? -13.850 -4.131 11.381 1.00 92.38 88 CYS A C 1
ATOM 695 O O . CYS A 1 88 ? -14.872 -4.826 11.341 1.00 92.38 88 CYS A O 1
ATOM 697 N N . PRO A 1 89 ? -13.260 -3.795 12.544 1.00 94.56 89 PRO A N 1
ATOM 698 C CA . PRO A 1 89 ? -13.824 -4.170 13.836 1.00 94.56 89 PRO A CA 1
ATOM 699 C C . PRO A 1 89 ? -15.245 -3.627 14.013 1.00 94.56 89 PRO A C 1
ATOM 701 O O . PRO A 1 89 ? -15.525 -2.473 13.680 1.00 94.56 89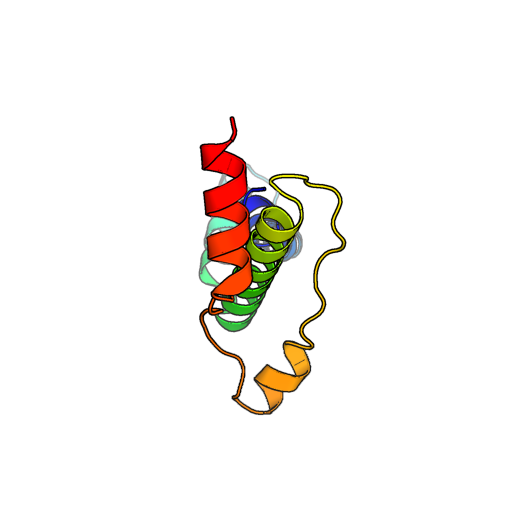 PRO A O 1
ATOM 704 N N . HIS A 1 90 ? -16.138 -4.448 14.566 1.00 95.31 90 HIS A N 1
ATOM 705 C CA . HIS A 1 90 ? -17.546 -4.088 14.745 1.00 95.31 90 HIS A CA 1
ATOM 706 C C . HIS A 1 90 ? -17.700 -2.826 15.602 1.00 95.31 90 HIS A C 1
ATOM 708 O O . HIS A 1 90 ? -18.536 -1.973 15.318 1.00 95.31 90 HIS A O 1
ATOM 714 N N . GLU A 1 91 ? -16.869 -2.667 16.628 1.00 95.69 91 GLU A N 1
ATOM 715 C CA . GLU A 1 91 ? -16.899 -1.519 17.535 1.00 95.69 91 GLU A CA 1
ATOM 716 C C . GLU A 1 91 ? -16.615 -0.207 16.795 1.00 95.69 91 GLU A C 1
ATOM 718 O O . GLU A 1 91 ? -17.277 0.797 17.044 1.00 95.69 91 GLU A O 1
ATOM 723 N N . VAL A 1 92 ? -15.677 -0.232 15.840 1.00 94.69 9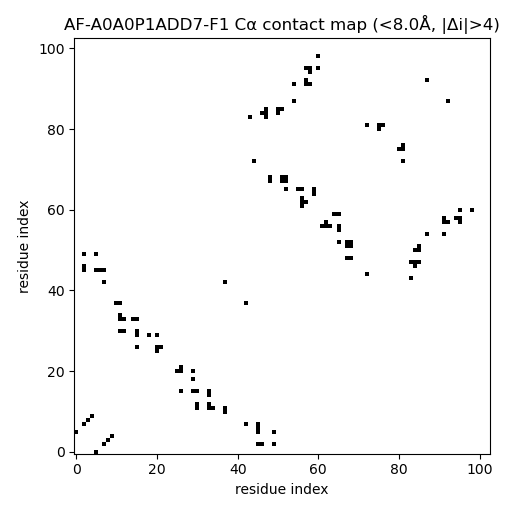2 VAL A N 1
ATOM 724 C CA . VAL A 1 92 ? -15.325 0.934 15.014 1.00 94.69 92 VAL A CA 1
ATOM 725 C C . VAL A 1 92 ? -16.495 1.320 14.109 1.00 94.69 92 VAL A C 1
ATOM 727 O O . VAL A 1 92 ? -16.789 2.503 13.949 1.00 94.69 92 VAL A O 1
ATOM 730 N N . ILE A 1 93 ? -17.194 0.328 13.550 1.00 94.19 93 ILE A N 1
ATOM 731 C CA . ILE A 1 93 ? -18.382 0.557 12.720 1.00 94.19 93 ILE A CA 1
ATOM 732 C C . ILE A 1 93 ? -19.492 1.214 13.544 1.00 94.19 93 ILE A C 1
ATOM 734 O O . ILE A 1 93 ? -20.072 2.207 13.107 1.00 94.19 93 ILE A O 1
ATOM 738 N N . GLU A 1 94 ? -19.790 0.681 14.728 1.00 95.94 94 GLU A N 1
ATOM 739 C CA . GLU A 1 94 ? -20.856 1.220 15.578 1.00 95.94 94 GLU A CA 1
ATOM 740 C C . GLU A 1 94 ? -20.530 2.622 16.091 1.00 95.94 94 GLU A C 1
ATOM 742 O O . GLU A 1 94 ? -21.395 3.497 16.069 1.00 95.94 94 GLU A O 1
ATOM 747 N N . GLN A 1 95 ? -19.274 2.874 16.467 1.00 93.88 95 GLN A N 1
ATOM 748 C CA . GLN A 1 95 ? -18.818 4.208 16.848 1.00 93.88 95 GLN A CA 1
ATOM 749 C C . GLN A 1 95 ? -18.998 5.211 15.700 1.00 93.88 95 GLN A C 1
ATOM 751 O O . GLN A 1 95 ? -19.561 6.288 15.905 1.00 93.88 95 GLN A O 1
ATOM 756 N N . ALA A 1 96 ? -18.573 4.847 14.486 1.00 93.50 96 ALA A N 1
ATOM 757 C CA . ALA A 1 96 ? -18.713 5.705 13.315 1.00 93.50 96 ALA A CA 1
ATOM 758 C C . ALA A 1 96 ? -20.190 5.979 12.977 1.00 93.50 96 ALA A C 1
ATOM 760 O O . ALA A 1 96 ? -20.560 7.123 12.710 1.00 93.50 96 ALA A O 1
ATOM 761 N N . LYS A 1 97 ? -21.059 4.959 13.042 1.00 94.31 97 LYS A N 1
ATOM 762 C CA . LYS A 1 97 ? -22.512 5.121 12.848 1.00 94.31 97 LYS A CA 1
ATOM 763 C C . LYS A 1 97 ? -23.127 6.063 13.880 1.00 94.31 97 LYS A C 1
ATOM 765 O O . LYS A 1 97 ? -23.930 6.920 13.511 1.00 94.31 97 LYS A O 1
ATOM 770 N N . ALA A 1 98 ? -22.761 5.910 15.153 1.00 93.56 98 ALA A N 1
ATOM 771 C CA . ALA A 1 98 ? -23.256 6.764 16.226 1.00 93.56 98 ALA A CA 1
ATOM 772 C C . ALA A 1 98 ? -22.852 8.226 15.997 1.00 93.56 98 ALA A C 1
ATOM 774 O O . ALA A 1 98 ? -23.702 9.107 16.081 1.00 93.56 98 ALA A O 1
ATOM 775 N N . PHE A 1 99 ? -21.594 8.474 15.619 1.00 93.06 99 PHE A N 1
ATOM 776 C CA . PHE A 1 99 ? -21.101 9.816 15.310 1.00 93.06 99 PHE A CA 1
ATOM 777 C C . PHE A 1 99 ? -21.848 10.466 14.136 1.00 93.06 99 PHE A C 1
ATOM 779 O O . PHE A 1 99 ? -22.290 11.608 14.246 1.00 93.06 99 PHE A O 1
ATOM 786 N N . ILE A 1 100 ? -22.054 9.733 13.036 1.00 92.00 100 ILE A N 1
ATOM 787 C CA . ILE A 1 100 ? -22.806 10.240 11.874 1.00 92.00 100 ILE A CA 1
ATOM 788 C C . ILE A 1 100 ? -24.262 10.542 12.249 1.00 92.00 100 ILE A C 1
ATOM 790 O O . ILE A 1 100 ? -24.814 11.534 11.792 1.00 92.00 100 ILE A O 1
ATOM 794 N N . SER A 1 101 ? -24.874 9.724 13.109 1.00 91.00 101 SER A N 1
ATOM 795 C CA . SER A 1 101 ? -26.262 9.921 13.557 1.00 91.00 101 SER A CA 1
ATOM 796 C C . SER A 1 101 ? -26.442 11.132 14.482 1.00 91.00 101 SER A C 1
ATOM 798 O O . SER A 1 101 ? -27.573 11.518 14.765 1.00 91.00 101 SER A O 1
ATOM 800 N N . THR A 1 102 ? -25.344 11.702 14.985 1.00 87.25 102 THR A N 1
ATOM 801 C CA . THR A 1 102 ? -25.344 12.911 15.822 1.00 87.25 102 THR A CA 1
ATOM 802 C C . THR A 1 102 ? -25.049 14.203 15.051 1.00 87.25 102 THR A C 1
ATOM 804 O O . THR A 1 102 ? -25.028 15.263 15.677 1.00 87.25 102 THR A O 1
ATOM 807 N N . GLN A 1 103 ? -24.817 14.128 13.733 1.00 64.81 103 GLN A N 1
ATOM 808 C CA . GLN A 1 103 ? -24.622 15.290 12.852 1.00 64.81 103 GLN A CA 1
ATOM 809 C C . GLN A 1 103 ? -25.904 15.732 12.144 1.00 64.81 103 GLN A C 1
ATOM 811 O O . GLN A 1 103 ? -26.798 14.883 11.929 1.00 64.81 103 GLN A O 1
#

Solvent-accessible surface area (backbone atoms only — not comparable to full-atom values): 6207 Å² total; per-residue (Å²): 141,55,65,54,76,74,34,53,52,55,53,28,48,59,50,29,70,74,53,94,68,90,47,71,70,48,46,55,50,39,42,54,50,25,58,75,65,56,53,68,70,58,52,46,54,42,52,47,48,43,51,48,42,53,52,50,22,39,70,48,74,70,42,82,90,68,77,84,69,83,84,56,57,73,66,31,49,78,67,76,66,57,73,91,71,79,82,78,57,68,68,45,52,52,52,37,53,54,54,59,71,73,106

Organism: Plasmopara halstedii (NCBI:txid4781)